Protein AF-A0A4U5NX77-F1 (afdb_monomer_lite)

Structure (mmCIF, N/CA/C/O backbone):
data_AF-A0A4U5NX77-F1
#
_entry.id   AF-A0A4U5NX77-F1
#
loop_
_atom_site.group_PDB
_atom_site.id
_atom_site.type_symbol
_atom_site.label_atom_id
_atom_site.label_alt_id
_atom_site.label_comp_id
_atom_site.label_asym_id
_atom_site.label_entity_id
_atom_site.label_seq_id
_atom_site.pdbx_PDB_ins_code
_atom_site.Cartn_x
_atom_site.Cartn_y
_atom_site.Cartn_z
_atom_site.occupancy
_atom_site.B_iso_or_equiv
_atom_site.auth_seq_id
_atom_site.auth_comp_id
_atom_site.auth_asym_id
_atom_site.auth_atom_id
_atom_site.pdbx_PDB_model_num
ATOM 1 N N . MET A 1 1 ? 24.971 9.121 -19.708 1.00 51.00 1 MET A N 1
ATOM 2 C CA . MET A 1 1 ? 25.019 7.989 -20.655 1.00 51.00 1 MET A CA 1
ATOM 3 C C . MET A 1 1 ? 25.302 6.729 -19.853 1.00 51.00 1 MET A C 1
ATOM 5 O O . MET A 1 1 ? 26.429 6.621 -19.387 1.00 51.00 1 MET A O 1
ATOM 9 N N . PRO A 1 2 ? 24.344 5.821 -19.607 1.00 52.34 2 PRO A N 1
ATOM 10 C CA . PRO A 1 2 ? 24.698 4.496 -19.126 1.00 52.34 2 PRO A CA 1
ATOM 11 C C . PRO A 1 2 ? 24.921 3.557 -20.318 1.00 52.34 2 PRO A C 1
ATOM 13 O O . PRO A 1 2 ? 24.196 3.601 -21.311 1.00 52.34 2 PRO A O 1
ATOM 16 N N . ALA A 1 3 ? 25.987 2.767 -20.223 1.00 58.38 3 ALA A N 1
ATOM 17 C CA . ALA A 1 3 ? 26.386 1.764 -21.196 1.00 58.38 3 ALA A CA 1
ATOM 18 C C . ALA A 1 3 ? 25.338 0.642 -21.250 1.00 58.38 3 ALA A C 1
ATOM 20 O O . ALA A 1 3 ? 25.125 -0.055 -20.261 1.00 58.38 3 ALA A O 1
ATOM 21 N N . ILE A 1 4 ? 24.679 0.485 -22.398 1.00 59.62 4 ILE A N 1
ATOM 22 C CA . ILE A 1 4 ? 23.717 -0.591 -22.643 1.00 59.62 4 ILE A CA 1
ATOM 23 C C . ILE A 1 4 ? 24.522 -1.793 -23.147 1.00 59.62 4 ILE A C 1
ATOM 25 O O . ILE A 1 4 ? 24.866 -1.868 -24.326 1.00 59.62 4 ILE A O 1
ATOM 29 N N . GLY A 1 5 ? 24.885 -2.699 -22.237 1.00 66.56 5 GLY A N 1
ATOM 30 C CA . GLY A 1 5 ? 25.238 -4.070 -22.613 1.00 66.56 5 GLY A CA 1
ATOM 31 C C . GLY A 1 5 ? 24.026 -4.768 -23.256 1.00 66.56 5 GLY A C 1
ATOM 32 O O . GLY A 1 5 ? 22.893 -4.328 -23.031 1.00 66.56 5 GLY A O 1
ATOM 33 N N . PRO A 1 6 ? 24.214 -5.830 -24.061 1.00 63.84 6 PRO A N 1
ATOM 34 C CA . PRO A 1 6 ? 23.125 -6.554 -24.746 1.00 63.84 6 PRO A CA 1
ATOM 35 C C . PRO A 1 6 ? 22.021 -7.091 -23.805 1.00 63.84 6 PRO A C 1
ATOM 37 O O . PRO A 1 6 ? 20.943 -7.476 -24.247 1.00 63.84 6 PRO A O 1
ATOM 40 N N . ASP A 1 7 ? 22.296 -7.091 -22.509 1.00 63.88 7 ASP A N 1
ATOM 41 C CA . ASP A 1 7 ? 21.509 -7.541 -21.370 1.00 63.88 7 ASP A CA 1
ATOM 42 C C . ASP A 1 7 ? 20.587 -6.461 -20.759 1.00 63.88 7 ASP A C 1
ATOM 44 O O . ASP A 1 7 ? 19.671 -6.800 -20.008 1.00 63.88 7 ASP A O 1
ATOM 48 N N . GLY A 1 8 ? 20.741 -5.184 -21.132 1.00 69.69 8 GLY A N 1
ATOM 49 C CA . GLY A 1 8 ? 19.886 -4.078 -20.665 1.00 69.69 8 GLY A CA 1
ATOM 50 C C . GLY A 1 8 ? 18.374 -4.296 -20.872 1.00 69.69 8 GLY A C 1
ATOM 51 O O . GLY A 1 8 ? 17.626 -4.234 -19.898 1.00 69.69 8 GLY A O 1
ATOM 52 N N . PRO A 1 9 ? 17.906 -4.665 -22.083 1.00 76.69 9 PRO A N 1
ATOM 53 C CA . PRO A 1 9 ? 16.477 -4.871 -22.354 1.00 76.69 9 PRO A CA 1
ATOM 54 C C . PRO A 1 9 ? 15.849 -6.014 -21.538 1.00 76.69 9 PRO A C 1
ATOM 56 O O . PRO A 1 9 ? 14.648 -6.017 -21.251 1.00 76.69 9 PRO A O 1
ATOM 59 N N . LEU A 1 10 ? 16.662 -7.013 -21.186 1.00 79.12 10 LEU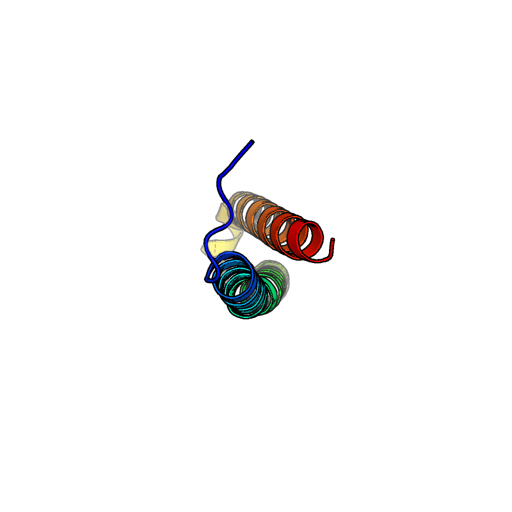 A N 1
ATOM 60 C CA . LEU A 1 10 ? 16.228 -8.190 -20.440 1.00 79.12 10 LEU A CA 1
ATOM 61 C C . LEU A 1 10 ? 16.115 -7.871 -18.945 1.00 79.12 10 LEU A C 1
ATOM 63 O O . LEU A 1 10 ? 15.134 -8.257 -18.311 1.00 79.12 10 LEU A O 1
ATOM 67 N N . LEU A 1 11 ? 17.068 -7.104 -18.409 1.00 78.94 11 LEU A N 1
ATOM 68 C CA . LEU A 1 11 ? 17.006 -6.548 -17.056 1.00 78.94 11 LEU A CA 1
ATOM 69 C C . LEU A 1 11 ? 15.779 -5.650 -16.866 1.00 78.94 11 LEU A C 1
ATOM 71 O O . LEU A 1 11 ? 15.049 -5.830 -15.892 1.00 78.94 11 LEU A O 1
ATOM 75 N N . ASP A 1 12 ? 15.500 -4.760 -17.818 1.00 77.31 12 ASP A N 1
ATOM 76 C CA . ASP A 1 12 ? 14.341 -3.860 -17.760 1.00 77.31 12 ASP A CA 1
ATOM 77 C C . ASP A 1 12 ? 13.014 -4.638 -17.743 1.00 77.31 12 ASP A C 1
ATOM 79 O O . ASP A 1 12 ? 12.122 -4.358 -16.937 1.00 77.31 12 ASP A O 1
ATOM 83 N N . SER A 1 13 ? 12.906 -5.683 -18.569 1.00 78.81 13 SER A N 1
ATOM 84 C CA . SER A 1 13 ? 11.720 -6.549 -18.620 1.00 78.81 13 SER A CA 1
ATOM 85 C C . SER A 1 13 ? 11.525 -7.354 -17.329 1.00 78.81 13 SER A C 1
ATOM 87 O O . SER A 1 13 ? 10.399 -7.491 -16.846 1.00 78.81 13 SER A O 1
ATOM 89 N N . LEU A 1 14 ? 12.612 -7.873 -16.745 1.00 83.12 14 LEU A N 1
ATOM 90 C CA . LEU A 1 14 ? 12.563 -8.606 -15.478 1.00 83.12 14 LEU A CA 1
ATOM 91 C C . LEU A 1 14 ? 12.161 -7.699 -14.318 1.00 83.12 14 LEU A C 1
ATOM 93 O O . LEU A 1 14 ? 11.293 -8.079 -13.534 1.00 83.12 14 LEU A O 1
ATOM 97 N N . PHE A 1 15 ? 12.749 -6.505 -14.216 1.00 80.12 15 PHE A N 1
ATOM 98 C CA . PHE A 1 15 ? 12.386 -5.555 -13.170 1.00 80.12 15 PHE A CA 1
ATOM 99 C C . PHE A 1 15 ? 10.938 -5.103 -13.306 1.00 80.12 15 PHE A C 1
ATOM 101 O O . PHE A 1 15 ? 10.206 -5.169 -12.321 1.00 80.12 15 PHE A O 1
ATOM 108 N N . SER A 1 16 ? 10.493 -4.735 -14.511 1.00 77.69 16 SER A N 1
ATOM 109 C CA . SER A 1 16 ? 9.100 -4.351 -14.756 1.00 77.69 16 SER A CA 1
ATOM 110 C C . SER A 1 16 ? 8.133 -5.467 -14.339 1.00 77.69 16 SER A C 1
ATOM 112 O O . SER A 1 16 ? 7.203 -5.234 -13.562 1.00 77.69 16 SER A O 1
ATOM 114 N N . GLY A 1 17 ? 8.406 -6.715 -14.738 1.00 79.88 17 GLY A N 1
ATOM 115 C CA . GLY A 1 17 ? 7.611 -7.873 -14.325 1.00 79.88 17 GLY A CA 1
ATOM 116 C C . GLY A 1 17 ? 7.576 -8.066 -12.806 1.00 79.88 17 GLY A C 1
ATOM 117 O O . GLY A 1 17 ? 6.509 -8.283 -12.231 1.00 79.88 17 GLY A O 1
ATOM 118 N N . LEU A 1 18 ? 8.720 -7.931 -12.134 1.00 79.69 18 LEU A N 1
ATOM 119 C CA . LEU A 1 18 ? 8.830 -8.075 -10.682 1.00 79.69 18 LEU A CA 1
ATOM 120 C C . LEU A 1 18 ? 8.050 -6.974 -9.942 1.00 79.69 18 LEU A C 1
ATOM 122 O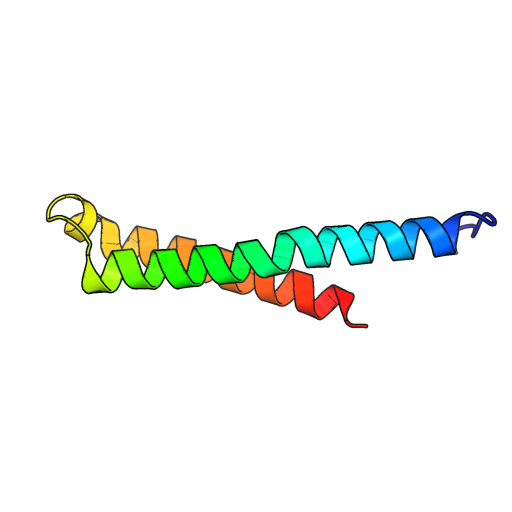 O . LEU A 1 18 ? 7.359 -7.257 -8.961 1.00 79.69 18 LEU A O 1
ATOM 126 N N . TYR A 1 19 ? 8.075 -5.742 -10.456 1.00 76.56 19 TYR A N 1
ATOM 127 C CA . TYR A 1 19 ? 7.274 -4.635 -9.935 1.00 76.56 19 TYR A CA 1
ATOM 128 C C . TYR A 1 19 ? 5.773 -4.876 -10.087 1.00 76.56 19 TYR A C 1
ATOM 130 O O . TYR A 1 19 ? 5.030 -4.621 -9.142 1.00 76.56 19 TYR A O 1
ATOM 138 N N . TYR A 1 20 ? 5.314 -5.413 -11.217 1.00 76.62 20 TYR A N 1
ATOM 139 C CA . TYR A 1 20 ? 3.902 -5.761 -11.397 1.00 76.62 20 TYR A CA 1
ATOM 140 C C . TYR A 1 20 ? 3.453 -6.891 -10.467 1.00 76.62 20 TYR A C 1
ATOM 142 O O . TYR A 1 20 ? 2.388 -6.801 -9.850 1.00 76.62 20 TYR A O 1
ATOM 150 N N . VAL A 1 21 ? 4.275 -7.936 -10.332 1.00 81.38 21 VAL A N 1
ATOM 151 C CA . VAL A 1 21 ? 3.972 -9.106 -9.494 1.00 81.38 21 VAL A CA 1
ATOM 152 C C . VAL A 1 21 ? 3.920 -8.746 -8.012 1.00 81.38 21 VAL A C 1
ATOM 154 O O . VAL A 1 21 ? 3.170 -9.380 -7.281 1.00 81.38 21 VAL A O 1
ATOM 157 N N . ILE A 1 22 ? 4.662 -7.735 -7.555 1.00 81.25 22 ILE A N 1
ATOM 158 C CA . ILE A 1 22 ? 4.647 -7.293 -6.151 1.00 81.25 22 ILE A CA 1
ATOM 159 C C . ILE A 1 22 ? 3.639 -6.152 -5.932 1.00 81.25 22 ILE A C 1
ATOM 161 O O . ILE A 1 22 ? 2.914 -6.142 -4.936 1.00 81.25 22 ILE A O 1
ATOM 165 N N . GLY A 1 23 ? 3.553 -5.208 -6.871 1.00 78.94 23 GLY A N 1
ATOM 166 C CA . GLY A 1 23 ? 2.726 -4.007 -6.769 1.00 78.94 23 GLY A CA 1
ATOM 167 C C . GLY A 1 23 ? 1.227 -4.302 -6.759 1.00 78.94 23 GLY A C 1
ATOM 168 O O . GLY A 1 23 ? 0.511 -3.791 -5.898 1.00 78.94 23 GLY A O 1
ATOM 169 N N . ILE A 1 24 ? 0.748 -5.184 -7.644 1.00 83.12 24 ILE A N 1
ATOM 170 C CA . ILE A 1 24 ? -0.672 -5.572 -7.701 1.00 83.12 24 ILE A CA 1
ATOM 171 C C . ILE A 1 24 ? -1.146 -6.225 -6.387 1.00 83.12 24 ILE A C 1
ATOM 173 O O . ILE A 1 24 ? -2.141 -5.756 -5.822 1.00 83.12 24 ILE A O 1
ATOM 177 N N . PRO A 1 25 ? -0.477 -7.267 -5.849 1.00 86.50 25 PRO A N 1
ATOM 178 C CA . PRO A 1 25 ? -0.865 -7.827 -4.560 1.00 86.50 25 PRO A CA 1
ATOM 179 C C . PRO A 1 25 ? -0.704 -6.825 -3.419 1.00 86.50 25 PRO A C 1
ATOM 181 O O . PRO A 1 25 ? -1.541 -6.831 -2.522 1.00 86.50 25 PRO A O 1
ATOM 184 N N . GLY A 1 26 ? 0.291 -5.932 -3.464 1.00 83.06 26 GLY A N 1
ATOM 185 C CA . GLY A 1 26 ? 0.421 -4.833 -2.504 1.00 83.06 26 GLY A CA 1
ATOM 186 C C . GLY A 1 26 ? -0.819 -3.935 -2.470 1.00 83.06 26 GLY A C 1
ATOM 187 O O . GLY A 1 26 ? -1.342 -3.641 -1.395 1.00 83.06 26 GLY A O 1
ATOM 188 N N . ILE A 1 27 ? -1.356 -3.564 -3.634 1.00 85.25 27 ILE A N 1
ATOM 189 C CA . ILE A 1 27 ? -2.589 -2.772 -3.744 1.00 85.25 27 ILE A CA 1
ATOM 190 C C . ILE A 1 27 ? -3.794 -3.558 -3.203 1.00 85.25 27 ILE A C 1
ATOM 192 O O . ILE A 1 27 ? -4.555 -3.035 -2.387 1.00 85.25 27 ILE A O 1
ATOM 196 N N . LEU A 1 28 ? -3.955 -4.823 -3.608 1.00 88.19 28 LEU A N 1
ATOM 197 C CA . LEU A 1 28 ? -5.069 -5.675 -3.170 1.00 88.19 28 LEU A CA 1
ATOM 198 C C . LEU A 1 28 ? -5.058 -5.922 -1.656 1.00 88.19 28 LEU A C 1
ATOM 200 O O . LEU A 1 28 ? -6.099 -5.814 -1.007 1.00 88.19 28 LEU A O 1
ATOM 204 N N . LEU A 1 29 ? -3.889 -6.222 -1.085 1.00 88.25 29 LEU A N 1
ATOM 205 C CA . LEU A 1 29 ? -3.719 -6.456 0.348 1.00 88.25 29 LEU A CA 1
ATOM 206 C C . LEU A 1 29 ? -4.022 -5.197 1.153 1.00 88.25 29 LEU A C 1
ATOM 208 O O . LEU A 1 29 ? -4.761 -5.281 2.129 1.00 88.25 29 LEU A O 1
ATOM 212 N N . ASN A 1 30 ? -3.523 -4.032 0.733 1.00 87.44 30 ASN A N 1
ATOM 213 C CA . ASN A 1 30 ? -3.816 -2.770 1.412 1.00 87.44 30 ASN A CA 1
ATOM 214 C C . ASN A 1 30 ? -5.306 -2.402 1.323 1.00 87.44 30 ASN A C 1
ATOM 216 O O . ASN A 1 30 ? -5.897 -1.987 2.320 1.00 87.44 30 ASN A O 1
ATOM 220 N N . ALA A 1 31 ? -5.957 -2.626 0.177 1.00 86.38 31 ALA A N 1
ATOM 221 C CA . ALA A 1 31 ? -7.400 -2.422 0.037 1.00 86.38 31 ALA A CA 1
ATOM 222 C C . ALA A 1 31 ? -8.211 -3.355 0.959 1.00 86.38 31 ALA A C 1
ATOM 224 O O . ALA A 1 31 ? -9.150 -2.916 1.631 1.00 86.38 31 ALA A O 1
ATOM 225 N N . LEU A 1 32 ? -7.818 -4.630 1.050 1.00 88.25 32 LEU A N 1
ATOM 226 C CA . LEU A 1 32 ? -8.431 -5.600 1.958 1.00 88.25 32 LEU A CA 1
ATOM 227 C C . LEU A 1 32 ? -8.196 -5.213 3.423 1.00 88.25 32 LEU A C 1
ATOM 229 O O . LEU A 1 32 ? -9.110 -5.303 4.243 1.00 88.25 32 LEU A O 1
ATOM 233 N N . LEU A 1 33 ? -7.005 -4.721 3.758 1.00 86.75 33 LEU A N 1
ATOM 234 C CA . LEU A 1 33 ? -6.671 -4.276 5.105 1.00 86.75 33 LEU A CA 1
ATOM 235 C C . LEU A 1 33 ? -7.537 -3.079 5.523 1.00 86.75 33 LEU A C 1
ATOM 237 O O . LEU A 1 33 ? -8.080 -3.083 6.627 1.00 86.75 33 LEU A O 1
ATOM 241 N N . ILE A 1 34 ? -7.769 -2.112 4.625 1.00 87.38 34 ILE A N 1
ATOM 242 C CA . ILE A 1 34 ? -8.728 -1.016 4.848 1.00 87.38 34 ILE A CA 1
ATOM 243 C C . ILE A 1 34 ? -10.125 -1.582 5.125 1.00 87.38 34 ILE A C 1
ATOM 245 O O . ILE A 1 34 ? -10.758 -1.186 6.105 1.00 87.38 34 ILE A O 1
ATOM 249 N N . PHE A 1 35 ? -10.598 -2.540 4.322 1.00 86.88 35 PHE A N 1
ATOM 250 C CA . PHE A 1 35 ? -11.901 -3.175 4.536 1.00 86.88 35 PHE A CA 1
ATOM 251 C C . PHE A 1 35 ? -11.999 -3.824 5.927 1.00 86.88 35 PHE A C 1
ATOM 253 O O . PHE A 1 35 ? -12.950 -3.574 6.671 1.00 86.88 35 PHE A O 1
ATOM 260 N N . VAL A 1 36 ? -10.983 -4.585 6.336 1.00 87.62 36 VAL A N 1
ATOM 261 C CA . VAL A 1 36 ? -10.940 -5.221 7.660 1.00 87.62 36 VAL A CA 1
ATOM 262 C C . VAL A 1 36 ? -10.920 -4.177 8.777 1.00 87.62 36 VAL A C 1
ATOM 264 O O . VAL A 1 36 ? -11.667 -4.304 9.749 1.00 87.62 36 VAL A O 1
ATOM 267 N N . ILE A 1 37 ? -10.133 -3.108 8.636 1.00 85.38 37 ILE A N 1
ATOM 268 C CA . ILE A 1 37 ? -10.050 -2.028 9.626 1.00 85.38 37 ILE A CA 1
ATOM 269 C C . ILE A 1 37 ? -11.398 -1.293 9.773 1.00 85.38 37 ILE A C 1
ATOM 271 O O . ILE A 1 37 ? -11.783 -0.888 10.879 1.00 85.38 37 ILE A O 1
ATOM 275 N N . LEU A 1 38 ? -12.133 -1.113 8.673 1.00 83.31 38 LEU A N 1
ATOM 276 C CA . LEU A 1 38 ? -13.410 -0.403 8.675 1.00 83.31 38 LEU A CA 1
ATOM 277 C C . LEU A 1 38 ? -14.561 -1.256 9.222 1.00 83.31 38 LEU A C 1
ATOM 279 O O . LEU A 1 38 ? -15.310 -0.751 10.066 1.00 83.31 38 LEU A O 1
ATOM 283 N N . PHE A 1 39 ? -14.673 -2.512 8.776 1.00 81.75 39 PHE A N 1
ATOM 284 C CA . PHE A 1 39 ? -15.852 -3.360 8.994 1.00 81.75 39 PHE A CA 1
ATOM 285 C C . PHE A 1 39 ? -15.663 -4.455 10.051 1.00 81.75 39 PHE A C 1
ATOM 287 O O . PHE A 1 39 ? -16.617 -4.779 10.754 1.00 81.75 39 PHE A O 1
ATOM 294 N N . LEU A 1 40 ? -14.455 -5.008 10.198 1.00 83.94 40 LEU A N 1
ATOM 295 C CA . LEU A 1 40 ? -14.194 -6.188 11.040 1.00 83.94 40 LEU A CA 1
ATOM 296 C C . LEU A 1 40 ? -13.312 -5.908 12.266 1.00 83.94 40 LEU A C 1
ATOM 298 O O . LEU A 1 40 ? -13.081 -6.811 13.069 1.00 83.94 40 LEU A O 1
ATOM 302 N N . ALA A 1 41 ? -12.812 -4.681 12.437 1.00 74.44 41 ALA A N 1
ATOM 303 C CA . ALA A 1 41 ? -11.815 -4.390 13.461 1.00 74.44 41 ALA A CA 1
ATOM 304 C C . ALA A 1 41 ? -12.323 -4.666 14.897 1.00 74.44 41 ALA A C 1
ATOM 306 O O . ALA A 1 41 ? -13.274 -4.012 15.353 1.00 74.44 41 ALA A O 1
ATOM 307 N N . PRO A 1 42 ? -11.659 -5.559 15.662 1.00 76.69 42 PRO A N 1
ATOM 308 C CA . PRO A 1 42 ? -11.969 -5.787 17.068 1.00 76.69 42 PRO A CA 1
ATOM 309 C C . PRO A 1 42 ? -11.706 -4.528 17.906 1.00 76.69 42 PRO A C 1
ATOM 311 O O . PRO A 1 42 ? -10.929 -3.645 17.534 1.00 76.69 42 PRO A O 1
ATOM 314 N N . LYS A 1 43 ? -12.350 -4.437 19.078 1.00 75.94 43 LYS A N 1
ATOM 315 C CA . LYS A 1 43 ? -12.330 -3.245 19.954 1.00 75.94 43 LYS A CA 1
ATOM 316 C C . LYS A 1 43 ? -10.913 -2.748 20.287 1.00 75.94 43 LYS A C 1
ATOM 318 O O . LYS A 1 43 ? -10.718 -1.546 20.447 1.00 75.94 43 LYS A O 1
ATOM 323 N N . THR A 1 44 ? -9.932 -3.647 20.331 1.00 72.88 44 THR A N 1
ATOM 324 C CA . THR A 1 44 ? -8.510 -3.351 20.558 1.00 72.88 44 THR A CA 1
ATOM 325 C C . THR A 1 44 ? -7.885 -2.551 19.410 1.00 72.88 44 THR A C 1
ATOM 327 O O . THR A 1 44 ? -7.168 -1.585 19.653 1.00 72.88 44 THR A O 1
ATOM 330 N N . LEU A 1 45 ? -8.219 -2.887 18.160 1.00 72.38 45 LEU A N 1
ATOM 331 C CA . LEU A 1 45 ? -7.733 -2.200 16.957 1.00 72.38 45 LEU A CA 1
ATOM 332 C C . LEU A 1 45 ? -8.456 -0.869 16.710 1.00 72.38 45 LEU A C 1
ATOM 334 O O . LEU A 1 45 ? -7.916 0.013 16.050 1.00 72.38 45 LEU A O 1
ATOM 338 N N . ARG A 1 46 ? -9.644 -0.669 17.295 1.00 73.44 46 ARG A N 1
ATOM 339 C CA . ARG A 1 46 ? -10.428 0.566 17.136 1.00 73.44 46 ARG A CA 1
ATOM 340 C C . ARG A 1 46 ? -9.697 1.812 17.663 1.00 73.44 46 ARG A C 1
ATOM 342 O O . ARG A 1 46 ? -9.860 2.880 17.085 1.00 73.44 46 ARG A O 1
ATOM 349 N N . LYS A 1 47 ? -8.852 1.671 18.696 1.00 80.50 47 LYS A N 1
ATOM 350 C CA . LYS A 1 47 ? -7.999 2.761 19.218 1.00 80.50 47 LYS A CA 1
ATOM 351 C C . LYS A 1 47 ? -6.872 3.146 18.254 1.00 80.50 47 LYS A C 1
ATOM 353 O O . LYS A 1 47 ? -6.519 4.314 18.165 1.00 80.50 47 LYS A O 1
ATOM 358 N N . TYR A 1 48 ? -6.353 2.175 17.503 1.00 82.75 48 TYR A N 1
ATOM 359 C CA . TYR A 1 48 ? -5.271 2.364 16.531 1.00 82.75 48 TYR A CA 1
ATOM 360 C C . TYR A 1 48 ? -5.777 2.549 15.099 1.00 82.75 48 TYR A C 1
ATOM 362 O O . TYR A 1 48 ? -4.979 2.684 14.178 1.00 82.75 48 TYR A O 1
ATOM 370 N N . ARG A 1 49 ? -7.098 2.583 14.895 1.00 80.25 49 ARG A N 1
ATOM 371 C CA . ARG A 1 49 ? -7.732 2.621 13.574 1.00 80.25 49 ARG A CA 1
ATOM 372 C C . ARG A 1 49 ? -7.244 3.786 12.717 1.00 80.25 49 ARG A C 1
ATOM 374 O O . ARG A 1 49 ? -7.020 3.588 11.533 1.00 80.25 49 ARG A O 1
ATOM 381 N N . PHE A 1 50 ? -7.044 4.965 13.304 1.00 82.88 50 PHE A N 1
ATOM 382 C CA . PHE A 1 50 ? -6.524 6.123 12.573 1.00 82.88 50 PHE A CA 1
ATOM 383 C C . PHE A 1 50 ? -5.066 5.946 12.141 1.00 82.88 50 PHE A C 1
ATOM 385 O O . PHE A 1 50 ? -4.742 6.237 10.996 1.00 82.88 50 PHE A O 1
ATOM 392 N N . LEU A 1 51 ? -4.205 5.422 13.020 1.00 86.44 51 LEU A N 1
ATOM 393 C CA . LEU A 1 51 ? -2.803 5.141 12.688 1.00 86.44 51 LEU A CA 1
ATOM 394 C C . LEU A 1 51 ? -2.693 4.057 11.614 1.00 86.44 51 LEU A C 1
ATOM 396 O O . LEU A 1 51 ? -1.966 4.226 10.642 1.00 86.44 51 LEU A O 1
ATOM 400 N N . LEU A 1 52 ? -3.464 2.979 11.765 1.00 85.94 52 LEU A N 1
ATOM 401 C CA . LEU A 1 52 ? -3.502 1.881 10.806 1.00 85.94 52 LEU A CA 1
ATOM 402 C C . LEU A 1 52 ? -4.022 2.351 9.454 1.00 85.94 52 LEU A C 1
ATOM 404 O O . LEU A 1 52 ? -3.365 2.100 8.454 1.00 85.94 52 LEU A O 1
ATOM 408 N N . LEU A 1 53 ? -5.141 3.082 9.404 1.00 86.06 53 LEU A N 1
ATOM 409 C CA . LEU A 1 53 ? -5.651 3.628 8.145 1.00 86.06 53 LEU A CA 1
ATOM 410 C C . LEU A 1 53 ? -4.625 4.531 7.467 1.00 86.06 53 LEU A C 1
ATOM 412 O O . LEU A 1 53 ? -4.429 4.394 6.268 1.00 86.06 53 LEU A O 1
ATOM 416 N N . ASN A 1 54 ? -3.954 5.405 8.219 1.00 89.75 54 ASN A N 1
ATOM 417 C CA . ASN A 1 54 ? -2.963 6.312 7.650 1.00 89.75 54 ASN A CA 1
ATOM 418 C C . ASN A 1 54 ? -1.777 5.543 7.044 1.00 89.75 54 ASN A C 1
ATOM 420 O O . ASN A 1 54 ? -1.421 5.769 5.893 1.00 89.75 54 ASN A O 1
ATOM 424 N N . GLN A 1 55 ? -1.240 4.562 7.775 1.00 88.38 55 GLN A N 1
ATOM 425 C CA . GLN A 1 55 ? -0.173 3.692 7.277 1.00 88.38 55 GLN A CA 1
ATOM 426 C C . GLN A 1 55 ? -0.604 2.928 6.018 1.00 88.38 55 GLN A C 1
ATOM 428 O O . GLN A 1 55 ? 0.083 2.966 5.003 1.00 88.38 55 GLN A O 1
ATOM 433 N N . THR A 1 56 ? -1.780 2.297 6.062 1.00 88.94 56 THR A N 1
ATOM 434 C CA . THR A 1 56 ? -2.314 1.515 4.935 1.00 88.94 56 THR A CA 1
ATOM 435 C C . THR A 1 56 ? -2.550 2.394 3.704 1.00 88.94 56 THR A C 1
ATOM 437 O O . THR A 1 56 ? -2.369 1.958 2.573 1.00 88.94 56 THR A O 1
ATOM 440 N N . PHE A 1 57 ? -2.954 3.651 3.908 1.00 88.00 57 PHE A N 1
ATOM 441 C CA . PHE A 1 57 ? -3.178 4.607 2.828 1.00 88.00 57 PHE A CA 1
ATOM 442 C C . PHE A 1 57 ? -1.863 5.047 2.176 1.00 88.00 57 PHE A C 1
ATOM 444 O O . PHE A 1 57 ? -1.792 5.135 0.953 1.00 88.00 57 PHE A O 1
ATOM 451 N N . ILE A 1 58 ? -0.815 5.273 2.975 1.00 90.38 58 ILE A N 1
ATOM 452 C CA . ILE A 1 58 ? 0.535 5.565 2.474 1.00 90.38 58 ILE A CA 1
ATOM 453 C C . ILE A 1 58 ? 1.074 4.372 1.677 1.00 90.38 58 ILE A C 1
ATOM 455 O O . ILE A 1 58 ? 1.576 4.563 0.570 1.00 90.38 58 ILE A O 1
ATOM 459 N N . ASP A 1 59 ? 0.917 3.148 2.184 1.00 86.75 59 ASP A N 1
ATOM 460 C CA . ASP A 1 59 ? 1.371 1.934 1.496 1.00 86.75 59 ASP A CA 1
ATOM 461 C C . ASP A 1 59 ? 0.600 1.680 0.192 1.00 86.75 59 ASP A C 1
ATOM 463 O O . ASP A 1 59 ? 1.201 1.327 -0.829 1.00 86.75 59 ASP A O 1
ATOM 467 N N . LEU A 1 60 ? -0.713 1.934 0.179 1.00 86.88 60 LEU A N 1
ATOM 468 C CA . LEU A 1 60 ? -1.534 1.878 -1.032 1.00 86.88 60 LEU A CA 1
ATOM 469 C C . LEU A 1 60 ? -1.065 2.912 -2.065 1.00 86.88 60 LEU A C 1
ATOM 471 O O . LEU A 1 60 ? -0.884 2.578 -3.237 1.00 86.88 60 LEU A O 1
ATOM 475 N N . LEU A 1 61 ? -0.841 4.158 -1.635 1.00 89.00 61 LEU A N 1
ATOM 476 C CA . LEU A 1 61 ? -0.389 5.242 -2.504 1.00 89.00 61 LEU A CA 1
ATOM 477 C C . LEU A 1 61 ? 0.992 4.928 -3.088 1.00 89.00 61 LEU A C 1
ATOM 479 O O . LEU A 1 61 ? 1.183 5.040 -4.295 1.00 89.00 61 LEU A O 1
ATOM 483 N N . SER A 1 62 ? 1.929 4.478 -2.2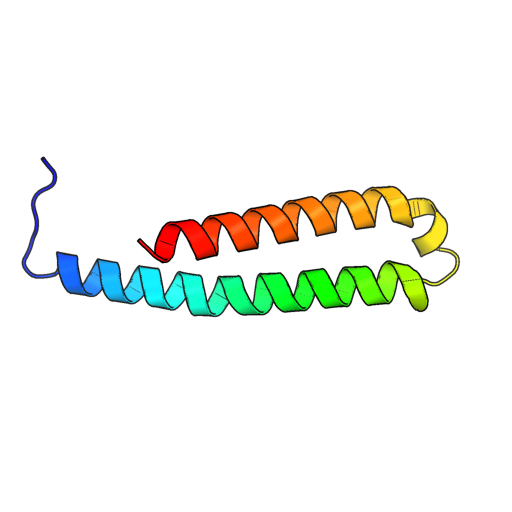53 1.00 86.12 62 SER A N 1
ATOM 484 C CA . SER A 1 62 ? 3.285 4.107 -2.662 1.00 86.12 62 SER A CA 1
ATOM 485 C C . SER A 1 62 ? 3.269 2.955 -3.670 1.00 86.12 62 SER A C 1
ATOM 487 O O . SER A 1 62 ? 3.860 3.062 -4.743 1.00 86.12 62 SER A O 1
ATOM 489 N N . SER A 1 63 ? 2.496 1.899 -3.394 1.00 83.69 63 SER A N 1
ATOM 490 C CA . SER A 1 63 ? 2.350 0.752 -4.303 1.00 83.69 63 SER A CA 1
ATOM 491 C C . SER A 1 63 ? 1.726 1.161 -5.641 1.00 83.69 63 SER A C 1
ATOM 493 O O . SER A 1 63 ? 2.159 0.702 -6.698 1.00 83.69 63 SER A O 1
ATOM 495 N N . THR A 1 64 ? 0.747 2.068 -5.616 1.00 83.50 64 THR A N 1
ATOM 496 C CA . THR A 1 64 ? 0.090 2.582 -6.826 1.00 83.50 64 THR A CA 1
ATOM 497 C C . THR A 1 64 ? 1.035 3.455 -7.648 1.00 83.50 64 THR A C 1
ATOM 499 O O . THR A 1 64 ? 1.128 3.279 -8.859 1.00 83.50 64 THR A O 1
ATOM 502 N N . LEU A 1 65 ? 1.773 4.366 -7.006 1.00 85.31 65 LEU A N 1
ATOM 503 C CA . LEU A 1 65 ? 2.739 5.242 -7.672 1.00 85.31 65 LEU A CA 1
ATOM 504 C C . LEU A 1 65 ? 3.891 4.449 -8.289 1.00 85.31 65 LEU A C 1
ATOM 506 O O . LEU A 1 65 ? 4.251 4.700 -9.437 1.00 85.31 65 LEU A O 1
ATOM 510 N N . LEU A 1 66 ? 4.433 3.467 -7.563 1.00 82.06 66 LEU A N 1
ATOM 511 C CA . LEU A 1 66 ? 5.474 2.575 -8.072 1.00 82.06 66 LEU A CA 1
ATOM 512 C C . LEU A 1 66 ? 4.974 1.781 -9.278 1.00 82.06 66 LEU A C 1
ATOM 514 O O . LEU A 1 66 ? 5.637 1.778 -10.312 1.00 82.06 66 LEU A O 1
ATOM 518 N N . THR A 1 67 ? 3.780 1.193 -9.192 1.00 78.38 67 THR A N 1
ATOM 519 C CA . THR A 1 67 ? 3.185 0.456 -10.317 1.00 78.38 67 THR A CA 1
ATOM 520 C C . THR A 1 67 ? 2.954 1.369 -11.528 1.00 78.38 67 THR A C 1
ATOM 522 O O . THR A 1 67 ? 3.338 1.016 -12.636 1.00 78.38 67 THR A O 1
ATOM 525 N N . LEU A 1 68 ? 2.409 2.577 -11.334 1.00 77.88 68 LEU A N 1
ATOM 526 C CA . LEU A 1 68 ? 2.187 3.546 -12.417 1.00 77.88 68 LEU A CA 1
ATOM 527 C C . LEU A 1 68 ? 3.491 4.068 -13.033 1.00 77.88 68 LEU A C 1
ATOM 529 O O . LEU A 1 68 ? 3.542 4.307 -14.236 1.00 77.88 68 LEU A O 1
ATOM 533 N N . SER A 1 69 ? 4.552 4.225 -12.237 1.00 75.81 69 SER A N 1
ATOM 534 C CA . SER A 1 69 ? 5.863 4.654 -12.740 1.00 75.81 69 SER A CA 1
ATOM 535 C C . SER A 1 69 ? 6.502 3.649 -13.702 1.00 75.81 69 SER A C 1
ATOM 537 O O . SER A 1 69 ? 7.320 4.045 -14.525 1.00 75.81 69 SER A O 1
ATOM 539 N N . GLN A 1 70 ? 6.103 2.376 -13.620 1.00 68.50 70 GLN A N 1
ATOM 540 C CA . GLN A 1 70 ? 6.598 1.281 -14.459 1.00 68.50 70 GLN A CA 1
ATOM 541 C C . GLN A 1 70 ? 5.734 1.051 -15.714 1.00 68.50 70 GLN A C 1
ATOM 543 O O . GLN A 1 70 ? 6.084 0.232 -16.555 1.00 68.50 70 GLN A O 1
ATOM 548 N N . VAL A 1 71 ? 4.599 1.753 -15.853 1.00 60.50 71 VAL A N 1
ATOM 549 C CA . VAL A 1 71 ? 3.709 1.691 -17.036 1.00 60.50 71 VAL A CA 1
ATOM 550 C C . VAL A 1 71 ? 4.260 2.527 -18.213 1.00 60.50 71 VAL A C 1
ATOM 552 O O . VAL A 1 71 ? 3.660 2.548 -19.285 1.00 60.50 71 VAL A O 1
ATOM 555 N N . ARG A 1 72 ? 5.384 3.229 -18.037 1.00 47.62 72 ARG A N 1
ATOM 556 C CA . ARG A 1 72 ? 5.954 4.160 -19.020 1.00 47.62 72 ARG A CA 1
ATOM 557 C C . ARG A 1 72 ? 7.150 3.568 -19.752 1.00 47.62 72 ARG A C 1
ATOM 559 O O . ARG A 1 72 ? 7.275 3.891 -20.952 1.00 47.62 72 ARG A O 1
#

Organism: Steinernema carpocapsae (NCBI:txid34508)

InterPro domains:
  IPR019421 7TM GPCR, serpentine receptor class d (Srd) [PF10317] (15-72)

Secondary structure (DSSP, 8-state):
-----TTHHHHHHHHHHHHHHHHHHHHHHHHHHHHIIIII--HHHHTTHHHHHHHHHHHHHHHHHHHHHT--

Radius of gyration: 17.36 Å; chains: 1; bounding box: 42×17×45 Å

Foldseek 3Di:
DDDDDVCNVVVLVVVLVVLVVPLVVQLVVLVVQLVCLVPPDDPVCVVVSVVSNVVSVVSNVVSVVSNVVSVD

Sequence (72 aa):
MPAIGPDGPLLDSLFSGLYYVIGIPGILLNALLIFVILFLAPKTLRKYRFLLLNQTFIDLLSSTLLTLSQVR

pLDDT: mean 79.15, std 9.56, range [47.62, 90.38]

=== Feature glossary ===
Key to the feature types in this record:

— What the protein is —

Primary structure: the covalent order of the twenty standard amino acids along the backbone. Two proteins with the same sequence will (almost always) fold to the same structure; two with 30% identity often share a fold but not the details.

Database cross-references. InterPro integrates a dozen domain/family signature databases into unified entries with residue-range hits. GO terms attach function/process/location labels with evidence codes. CATH codes position the fold in a four-level structural taxonomy. Organism is the NCBI-taxonomy species name.

— Where its atoms are —

The mmCIF block holds the 3D Cartesian coordinates of each backbone atom (N, Cα, C, O) in ångströms. mmCIF is the PDB's canonical archive format — a tagged-loop text representation of the atomic model.

Six rendered views show the 3D structure from the faces of a cube — i.e. along ±x, ±y, ±z. Rendering representation is drawn randomly per protein from cartoon (secondary-structure ribbons), sticks (backbone bonds), or molecular surface; coloring is either N→C rainbow (blue at the N-terminus through red at the C-terminus) or one color per chain.

— Local backbone conformation —

DSSP 8-state secondary structure assigns each residue one of H (α-helix), G (3₁₀-helix), I (π-helix), E (extended β-strand), B (isolated β-bridge), T (hydrogen-bonded turn), S (bend), or '-' (coil). The assignment is computed from backbone hydrogen-bond geometry via the Kabsch–Sander algorithm.

P-SEA three-state annotation labels each residue as helix, strand, or coil based purely on the geometry of the Cα trace. It serves as a fallback when the full backbone (and thus DSSP) is unavailable.

The φ/ψ torsion pair specifies the backbone conformation at each residue. φ rotates about the N–Cα bond, ψ about the Cα–C bond. Steric clashes forbid most of the (φ, ψ) plane — the allowed regions (α-helix basin, β-sheet basin, left-handed helix) are the Ramachandran-allowed regions.

— Global shape and packing —

The geometric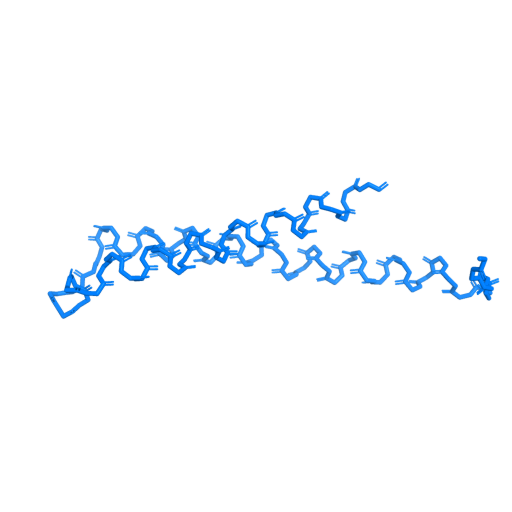 summary reports three shape descriptors. Rg (radius of gyration) measures how spread out the Cα atoms are about their centre of mass; compact globular proteins have small Rg, elongated or unfolded ones large. Cα contacts (<8 Å, |i−j|>4) count long-range residue pairs in spatial proximity — high for tightly packed folds, near zero for rods or random coil. The bounding-box extents give the protein's footprint along x, y, z in Å.

Accessible surface area quantifies burial. A residue with SASA near zero is packed into the hydrophobic core; one with SASA >100 Å² sits on the surface. Computed here via the Shrake–Rupley numerical algorithm with a 1.4 Å probe.

Plot images: a contact map (which residues are close in 3D, as an N×N binary image), a Ramachandran scatter (backbone torsion angles, revealing secondary-structure composition at a glance), and — for AlphaFold structures — a PAE heatmap (pairwise prediction confidence).

— Structural neighborhood —

The Foldseek 3Di string encodes local tertiary geometry as a 20-letter alphabet — one character per residue — derived from the relative positions of nearby Cα atoms. Unlike the amino-acid sequence, 3Di is a direct function of the 3D structure, so two proteins with the same fold have similar 3Di strings even at low sequence identity.

Nearest PDB neighbors are the top structural matches found by Foldseek when searching this structure against the entire Protein Data Bank. Each hit reports a TM-score (0 to 1; >0.5 almost always implies the same fold) and an E-value. These are *structural* homologs — they may share no detectable sequence similarity.

— Confidence and disorder —

For AlphaFold models, the B-factor field carries pLDDT — the model's own estimate of local accuracy on a 0–100 scale. Regions with pLDDT<50 should be treated as essentially unmodeled; they often correspond to intrinsically disordered segments.

B-factor (Debye–Waller factor) reflects atomic displacement in the crystal lattice. It is an experimental observable (units Å²), not a prediction; low values mean the atom is pinned down, high values mean it moves or is heterogeneous across the crystal.

Predicted aligned error is AlphaFold's pairwise confidence. Unlike pLDDT (per-residue), PAE is per-residue-pair and captures whether two par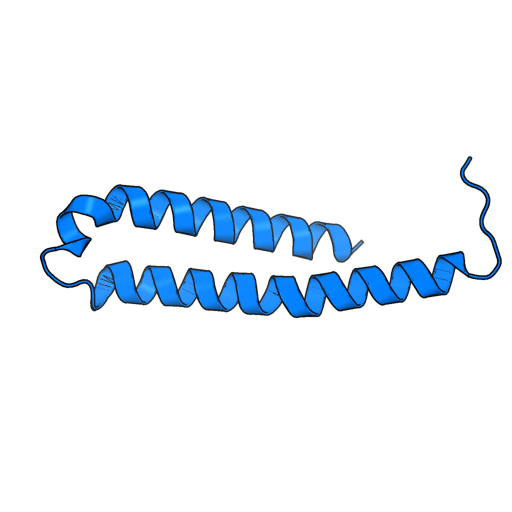ts of the structure are correctly placed relative t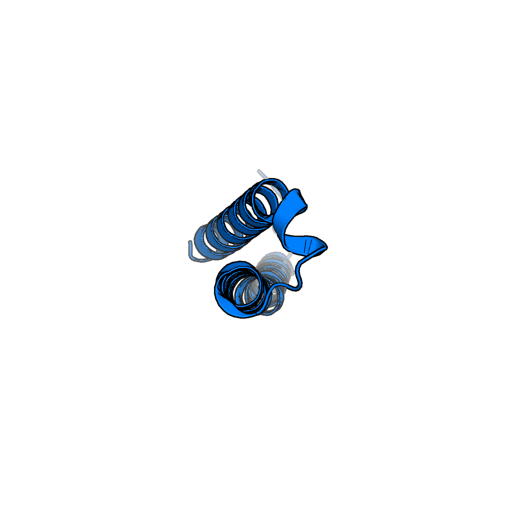o each other. Units are ångströms of expected positional error.